Protein AF-A0A9P7KJI4-F1 (afdb_monomer_lite)

pLDDT: mean 85.04, std 14.41, range [41.53, 96.88]

Organism: NCBI:txid117069

InterPro domains:
  IPR058669 Importin-7/11-like, TPR repeats [PF25758] (1-134)

Sequence (137 aa):
MGIASLVSTGHPEVLKRLAIEIFNLWIDVFYEIKETQVVENTSDSSPAPSPHGLKRLWELDEAPRQFYQNTEGTPEHDRRKAVYDRDPVRTMHLGTFIATHIREAEAACGPDMFQAQYLSKADPTVLSQIQAELARA

Secondary structure (DSSP, 8-state):
-HHHHHHTTT-HHHHTTIIIIIHHHHHHHHHHH--EE--S---S-PPPPPTTSEE-TT--SS--HHHHTTTTTSHHHHHHHHHHHT-HHHHS-HHHHHHHHHHHHHHHH-HHHHHHHTGGGS-HHHHHHHHHHHHT-

Radius of gyration: 18.4 Å; chains: 1; bounding box: 44×33×46 Å

Structure (mmCIF, N/CA/C/O backbone):
data_AF-A0A9P7KJI4-F1
#
_entry.id   AF-A0A9P7KJI4-F1
#
loop_
_atom_site.group_PDB
_atom_site.id
_atom_site.type_symbol
_atom_site.label_atom_id
_atom_site.label_alt_id
_atom_site.label_comp_id
_atom_site.label_asym_id
_atom_site.label_entity_id
_atom_site.label_seq_id
_atom_site.pdbx_PDB_ins_code
_atom_site.Cartn_x
_atom_site.Cartn_y
_atom_site.Cartn_z
_atom_site.occupancy
_atom_site.B_iso_or_equiv
_atom_site.auth_seq_id
_atom_site.auth_comp_id
_atom_site.auth_asym_id
_atom_site.auth_atom_id
_atom_site.pdbx_PDB_model_num
ATOM 1 N N . MET A 1 1 ? 2.983 -0.702 0.097 1.00 90.50 1 MET A N 1
ATOM 2 C CA . MET A 1 1 ? 2.288 -1.883 -0.470 1.00 90.50 1 MET A CA 1
ATOM 3 C C . MET A 1 1 ? 2.443 -3.147 0.362 1.00 90.50 1 MET A C 1
ATOM 5 O O . MET A 1 1 ? 1.425 -3.621 0.833 1.00 90.50 1 MET A O 1
ATOM 9 N N . GLY A 1 2 ? 3.652 -3.649 0.651 1.00 95.12 2 GLY A N 1
ATOM 10 C CA . GLY A 1 2 ? 3.804 -4.885 1.447 1.00 95.12 2 GLY A CA 1
ATOM 11 C C . GLY A 1 2 ? 3.068 -4.887 2.799 1.00 95.12 2 GLY A C 1
ATOM 12 O O . GLY A 1 2 ? 2.414 -5.865 3.137 1.00 95.12 2 GLY A O 1
ATOM 13 N N . ILE A 1 3 ? 3.079 -3.767 3.536 1.00 96.00 3 ILE A N 1
ATOM 14 C CA . ILE A 1 3 ? 2.313 -3.632 4.792 1.00 96.00 3 ILE A CA 1
ATOM 15 C C . ILE A 1 3 ? 0.801 -3.726 4.556 1.00 96.00 3 ILE A C 1
ATOM 17 O O . ILE A 1 3 ? 0.108 -4.350 5.348 1.00 96.00 3 ILE A O 1
ATOM 21 N N . ALA A 1 4 ? 0.281 -3.167 3.462 1.00 96.00 4 ALA A N 1
ATOM 22 C CA . ALA A 1 4 ? -1.136 -3.304 3.133 1.00 96.00 4 ALA A CA 1
ATOM 23 C C . ALA A 1 4 ? -1.490 -4.770 2.847 1.00 96.00 4 ALA A C 1
ATOM 25 O O . ALA A 1 4 ? -2.502 -5.253 3.339 1.00 96.00 4 ALA A O 1
ATOM 26 N N . SER A 1 5 ? -0.618 -5.508 2.154 1.00 96.19 5 SER A N 1
ATOM 27 C CA . SER A 1 5 ? -0.812 -6.945 1.923 1.00 96.19 5 SER A CA 1
ATOM 28 C C . SER A 1 5 ? -0.716 -7.774 3.211 1.00 96.19 5 SER A C 1
ATOM 30 O O . SER A 1 5 ? -1.317 -8.834 3.306 1.00 96.19 5 SER A O 1
ATOM 32 N N . LEU A 1 6 ? 0.013 -7.303 4.231 1.00 96.31 6 LEU A N 1
ATOM 33 C CA . LEU A 1 6 ? -0.031 -7.904 5.569 1.00 96.31 6 LEU A CA 1
ATOM 34 C C . LEU A 1 6 ? -1.340 -7.579 6.292 1.00 96.31 6 LEU A C 1
ATOM 36 O O . LEU A 1 6 ? -1.898 -8.452 6.950 1.00 96.31 6 LEU A O 1
ATOM 40 N N . VAL A 1 7 ? -1.844 -6.349 6.171 1.00 96.88 7 VAL A N 1
ATOM 41 C CA . VAL A 1 7 ? -3.130 -5.943 6.759 1.00 96.88 7 VAL A CA 1
ATOM 42 C C . VAL A 1 7 ? -4.272 -6.792 6.199 1.00 96.88 7 VAL A C 1
ATOM 44 O O . VAL A 1 7 ? -5.078 -7.283 6.987 1.00 96.88 7 VAL A O 1
ATOM 47 N N . SER A 1 8 ? -4.299 -7.056 4.887 1.00 96.88 8 SER A N 1
ATOM 48 C CA . SER A 1 8 ? -5.363 -7.858 4.261 1.00 96.88 8 SER A CA 1
ATOM 49 C C . SER A 1 8 ? -5.436 -9.307 4.744 1.00 96.88 8 SER A C 1
ATOM 51 O O . SER A 1 8 ? -6.478 -9.939 4.605 1.00 96.88 8 SER A O 1
ATOM 53 N N . THR A 1 9 ? -4.387 -9.831 5.389 1.00 95.69 9 THR A N 1
ATOM 54 C CA . THR A 1 9 ? -4.442 -11.159 6.027 1.00 95.69 9 THR A CA 1
ATOM 55 C C . THR A 1 9 ? -5.420 -11.231 7.201 1.00 95.69 9 THR A C 1
ATOM 57 O O . THR A 1 9 ? -5.750 -12.326 7.651 1.00 95.69 9 THR A O 1
ATOM 60 N N . GLY A 1 10 ? -5.838 -10.086 7.753 1.00 93.94 10 GLY A N 1
ATOM 61 C CA . GLY A 1 10 ? -6.695 -10.031 8.935 1.00 93.94 10 GLY A CA 1
ATOM 62 C C . GLY A 1 10 ? -6.004 -10.477 10.230 1.00 93.94 10 GLY A C 1
ATOM 63 O O . GLY A 1 10 ? -6.663 -10.635 11.256 1.00 93.94 10 GLY A O 1
ATOM 64 N N . HIS A 1 11 ? -4.685 -10.706 10.217 1.00 95.19 11 HIS A N 1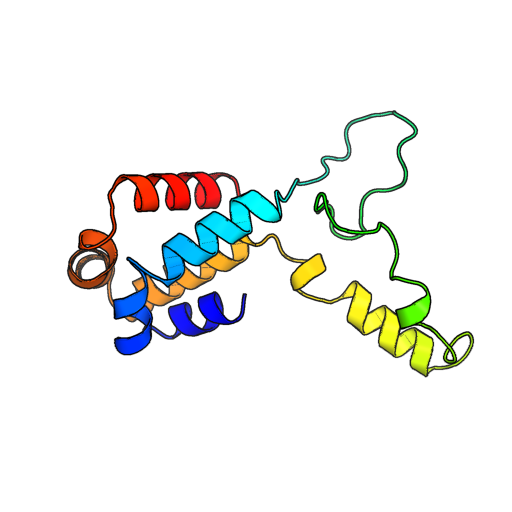
ATOM 65 C CA . HIS A 1 11 ? -3.991 -11.261 11.375 1.00 95.19 11 HIS A CA 1
ATOM 66 C C . HIS A 1 11 ? -4.020 -10.276 12.565 1.00 95.19 11 HIS A C 1
ATOM 68 O O . HIS A 1 11 ? -3.538 -9.145 12.427 1.00 95.19 11 HIS A O 1
ATOM 74 N N . PRO A 1 12 ? -4.482 -10.685 13.766 1.00 93.81 12 PRO A N 1
ATOM 75 C CA . PRO A 1 12 ? -4.700 -9.769 14.888 1.00 93.81 12 PRO A CA 1
ATOM 76 C C . PRO A 1 12 ? -3.473 -8.945 15.290 1.00 93.81 12 PRO A C 1
ATOM 78 O O . PRO A 1 12 ? -3.600 -7.761 15.581 1.00 93.81 12 PRO A O 1
ATOM 81 N N . GLU A 1 13 ? -2.277 -9.538 15.283 1.00 94.38 13 GLU A N 1
ATOM 82 C CA . GLU A 1 13 ? -1.029 -8.822 15.608 1.00 94.38 13 GLU A CA 1
ATOM 83 C C . GLU A 1 13 ? -0.683 -7.699 14.621 1.00 94.38 13 GLU A C 1
ATOM 85 O O . GLU A 1 13 ? -0.102 -6.688 15.013 1.00 94.38 13 GLU A O 1
ATOM 90 N N . VAL A 1 14 ? -1.072 -7.841 13.353 1.00 95.38 14 VAL A N 1
ATOM 91 C CA . VAL A 1 14 ? -0.903 -6.779 12.357 1.00 95.38 14 VAL A CA 1
ATOM 92 C C . VAL A 1 14 ? -1.968 -5.707 12.576 1.00 95.38 14 VAL A C 1
ATOM 94 O O . VAL A 1 14 ? -1.645 -4.525 12.676 1.00 95.38 14 VAL A O 1
ATOM 97 N N . LEU A 1 15 ? -3.231 -6.114 12.734 1.00 95.06 15 LEU A N 1
ATOM 98 C CA . LEU A 1 15 ? -4.353 -5.184 12.891 1.00 95.06 15 LEU A CA 1
ATOM 99 C C . LEU A 1 15 ? -4.310 -4.381 14.199 1.00 95.06 15 LEU A C 1
ATOM 101 O O . LEU A 1 15 ? -4.730 -3.227 14.225 1.00 95.06 15 LEU A O 1
ATOM 105 N N . LYS A 1 16 ? -3.725 -4.923 15.274 1.00 94.88 16 LYS A N 1
ATOM 106 C CA . LYS A 1 16 ? -3.464 -4.171 16.518 1.00 94.88 16 LYS A CA 1
ATOM 107 C C . LYS A 1 16 ? -2.588 -2.937 16.293 1.00 94.88 16 LYS A C 1
ATOM 109 O O . LYS A 1 16 ? -2.732 -1.962 17.024 1.00 94.88 16 LYS A O 1
ATOM 114 N N . ARG A 1 17 ? -1.701 -2.973 15.293 1.00 95.38 17 ARG A N 1
ATOM 115 C CA . ARG A 1 17 ? -0.794 -1.869 14.941 1.00 95.38 17 ARG A CA 1
ATOM 116 C C . ARG A 1 17 ? -1.406 -0.909 13.919 1.00 95.38 17 ARG A C 1
ATOM 118 O O . ARG A 1 17 ? -0.795 0.114 13.619 1.00 95.38 17 ARG A O 1
ATOM 125 N N . LEU A 1 18 ? -2.606 -1.212 13.410 1.00 94.00 18 LEU A N 1
ATOM 126 C CA . LE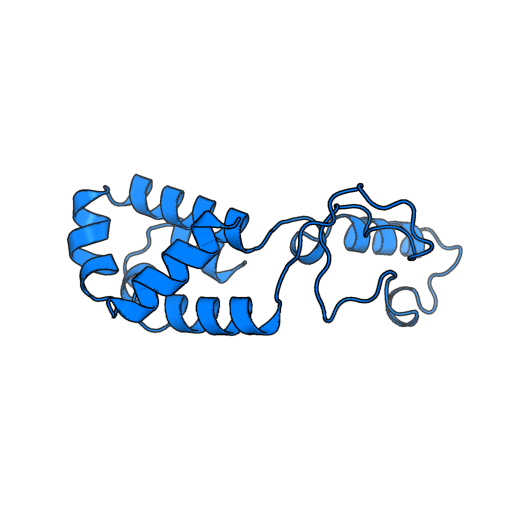U A 1 18 ? -3.262 -0.461 12.340 1.00 94.00 18 LEU A CA 1
ATOM 127 C C . LEU A 1 18 ? -3.470 1.009 12.718 1.00 94.00 18 LEU A C 1
ATOM 129 O O . LEU A 1 18 ? -2.970 1.903 12.043 1.00 94.00 18 LEU A O 1
ATOM 133 N N . ALA A 1 19 ? -4.145 1.225 13.846 1.00 90.25 19 ALA A N 1
ATOM 134 C CA . ALA A 1 19 ? -4.575 2.530 14.336 1.00 90.25 19 ALA A CA 1
ATOM 135 C C . ALA A 1 19 ? -3.441 3.510 14.671 1.00 90.25 19 ALA A C 1
ATOM 137 O O . ALA A 1 19 ? -3.672 4.715 14.674 1.00 90.25 19 ALA A O 1
ATOM 138 N N . ILE A 1 20 ? -2.247 3.002 14.993 1.00 88.50 20 ILE A N 1
ATOM 139 C CA . ILE A 1 20 ? -1.138 3.819 15.496 1.00 88.50 20 ILE A CA 1
ATOM 140 C C . ILE A 1 20 ? -0.002 3.819 14.483 1.00 88.50 20 ILE A C 1
ATOM 142 O O . ILE A 1 20 ? 0.337 4.849 13.924 1.00 88.50 20 ILE A O 1
ATOM 146 N N . GLU A 1 21 ? 0.608 2.670 14.221 1.00 94.25 21 GLU A N 1
ATOM 147 C CA . GLU A 1 21 ? 1.851 2.635 13.452 1.00 94.25 21 GLU A CA 1
ATOM 148 C C . GLU A 1 21 ? 1.589 2.656 11.948 1.00 94.25 21 GLU A C 1
ATOM 150 O O . GLU A 1 21 ? 2.228 3.402 11.212 1.00 94.25 21 GLU A O 1
ATOM 155 N N . ILE A 1 22 ? 0.638 1.842 11.487 1.00 96.38 22 ILE A N 1
ATOM 156 C CA . ILE A 1 22 ? 0.416 1.642 10.052 1.00 96.38 22 ILE A CA 1
ATOM 157 C C . ILE A 1 22 ? -0.274 2.858 9.433 1.00 96.38 22 ILE A C 1
ATOM 159 O O . ILE A 1 22 ? 0.147 3.305 8.369 1.00 96.38 22 ILE A O 1
ATOM 163 N N . PHE A 1 23 ? -1.297 3.418 10.087 1.00 95.25 23 PHE A N 1
ATOM 164 C CA . PHE A 1 23 ? -1.950 4.631 9.594 1.00 95.25 23 PHE A CA 1
ATOM 165 C C . PHE A 1 23 ? -1.012 5.836 9.584 1.00 95.25 23 PHE A C 1
ATOM 167 O O . PHE A 1 23 ? -0.958 6.515 8.565 1.00 95.25 23 PHE A O 1
ATOM 174 N N . ASN A 1 24 ? -0.221 6.062 10.638 1.00 93.50 24 ASN A N 1
ATOM 175 C CA . ASN A 1 24 ? 0.755 7.158 10.637 1.00 93.50 24 ASN A CA 1
ATOM 176 C C . ASN A 1 24 ? 1.785 6.992 9.511 1.00 93.50 24 ASN A C 1
ATOM 178 O O . ASN A 1 24 ? 2.014 7.926 8.752 1.00 93.50 24 ASN A O 1
ATOM 182 N N . LEU A 1 25 ? 2.313 5.778 9.319 1.00 95.31 25 LEU A N 1
ATOM 183 C CA . LEU A 1 25 ? 3.215 5.488 8.205 1.00 95.31 25 LEU A CA 1
ATOM 184 C C . LEU A 1 25 ? 2.563 5.773 6.842 1.00 95.31 25 LEU A C 1
ATOM 186 O O . LEU A 1 25 ? 3.198 6.344 5.961 1.00 95.31 25 LEU A O 1
ATOM 190 N N . TRP A 1 26 ? 1.314 5.358 6.627 1.00 94.88 26 TRP A N 1
ATOM 191 C CA . TRP A 1 26 ? 0.637 5.625 5.357 1.00 94.88 26 TRP A CA 1
ATOM 192 C C . TRP A 1 26 ? 0.376 7.107 5.137 1.00 94.88 26 TRP A C 1
ATOM 194 O O . TRP A 1 26 ? 0.557 7.563 4.014 1.00 94.88 26 TRP A O 1
ATOM 204 N N . ILE A 1 27 ? 0.016 7.854 6.180 1.00 93.06 27 ILE A N 1
ATOM 205 C CA . ILE A 1 27 ? -0.136 9.308 6.106 1.00 93.06 27 ILE A CA 1
ATOM 206 C C . ILE A 1 27 ? 1.178 9.960 5.674 1.00 93.06 27 ILE A C 1
ATOM 208 O O . ILE A 1 27 ? 1.176 10.717 4.703 1.00 93.06 27 ILE A O 1
ATOM 212 N N . ASP A 1 28 ? 2.295 9.618 6.320 1.00 92.56 28 ASP A N 1
ATOM 213 C CA . ASP A 1 28 ? 3.615 10.140 5.953 1.00 92.56 28 ASP A CA 1
ATOM 214 C C . ASP A 1 28 ? 3.924 9.842 4.477 1.00 92.56 28 ASP A C 1
ATOM 216 O O . ASP A 1 28 ? 4.293 10.727 3.708 1.00 92.56 28 ASP A O 1
ATOM 220 N N . VAL A 1 29 ? 3.682 8.604 4.035 1.00 91.62 29 VAL A N 1
ATOM 221 C CA . VAL A 1 29 ? 3.913 8.198 2.642 1.00 91.62 29 VAL A CA 1
ATOM 222 C C . VAL A 1 29 ? 2.994 8.938 1.662 1.00 91.62 29 VAL A C 1
ATOM 224 O O . VAL A 1 29 ? 3.461 9.341 0.596 1.00 91.62 29 VAL A O 1
ATOM 227 N N . PHE A 1 30 ? 1.714 9.143 1.986 1.00 89.75 30 PHE A N 1
ATOM 228 C CA . PHE A 1 30 ? 0.797 9.909 1.135 1.00 89.75 30 PHE A CA 1
ATOM 229 C C . PHE A 1 30 ? 1.259 11.361 0.983 1.00 89.75 30 PHE A C 1
ATOM 231 O O . PHE A 1 30 ? 1.263 11.891 -0.134 1.00 89.75 30 PHE A O 1
ATOM 238 N N . TYR A 1 31 ? 1.711 11.981 2.077 1.00 87.38 31 TYR A N 1
ATOM 239 C CA . TYR A 1 31 ? 2.216 13.352 2.059 1.00 87.38 31 TYR A CA 1
ATOM 240 C C . TYR A 1 31 ? 3.535 13.507 1.299 1.00 87.38 31 TYR A C 1
ATOM 242 O O . TYR A 1 31 ? 3.747 14.561 0.697 1.00 87.38 31 TYR A O 1
ATOM 250 N N . GLU A 1 32 ? 4.389 12.486 1.276 1.00 86.44 32 GLU A N 1
ATOM 251 C CA . GLU A 1 32 ? 5.659 12.521 0.544 1.00 86.44 32 GLU A CA 1
ATOM 252 C C . GLU A 1 32 ? 5.494 12.190 -0.948 1.00 86.44 32 GLU A C 1
ATOM 254 O O . GLU A 1 32 ? 6.014 12.898 -1.813 1.00 86.44 32 GLU A O 1
ATOM 259 N N . ILE A 1 33 ? 4.752 11.128 -1.286 1.00 83.62 33 ILE A N 1
ATOM 260 C CA . ILE A 1 33 ? 4.663 10.644 -2.672 1.00 83.62 33 ILE A CA 1
ATOM 261 C C . ILE A 1 33 ? 3.806 11.571 -3.544 1.00 83.62 33 ILE A C 1
ATOM 263 O O . ILE A 1 33 ? 4.168 11.792 -4.705 1.00 83.62 33 ILE A O 1
ATOM 267 N N . LYS A 1 34 ? 2.695 12.098 -2.997 1.00 80.19 34 LYS A N 1
ATOM 268 C CA . LYS A 1 34 ? 1.719 12.960 -3.695 1.00 80.19 34 LYS A CA 1
ATOM 269 C C . LYS A 1 34 ? 1.411 12.461 -5.112 1.00 80.19 34 LYS A C 1
ATOM 271 O O . LYS A 1 34 ? 1.783 13.085 -6.107 1.00 80.19 34 LYS A O 1
ATOM 276 N N . GLU A 1 35 ? 0.761 11.303 -5.195 1.00 80.88 35 GLU A N 1
ATOM 277 C CA . GLU A 1 35 ? 0.361 10.721 -6.478 1.00 80.88 35 GLU A CA 1
ATOM 278 C C . GLU A 1 35 ? -0.703 11.588 -7.158 1.00 80.88 35 GLU A C 1
ATOM 280 O O . GLU A 1 35 ? -1.657 12.046 -6.531 1.00 80.88 35 GLU A O 1
ATOM 285 N N . THR A 1 36 ? -0.536 11.817 -8.458 1.00 74.50 36 THR A N 1
ATOM 286 C CA . THR A 1 36 ? -1.519 12.508 -9.294 1.00 74.50 36 THR A CA 1
ATOM 287 C C . THR A 1 36 ? -1.871 11.630 -10.482 1.00 74.50 36 THR A C 1
ATOM 289 O O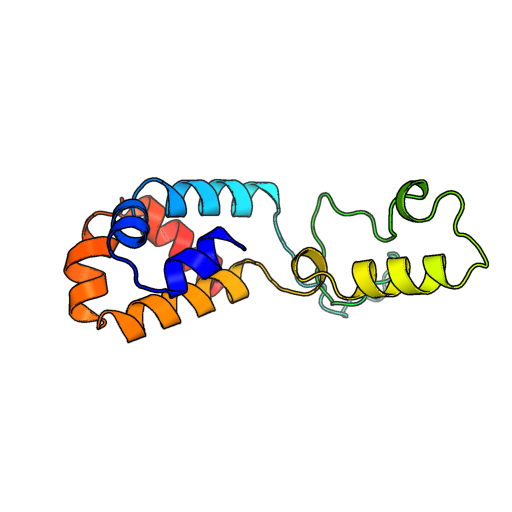 . THR A 1 36 ? -0.984 11.101 -11.155 1.00 74.50 36 THR A O 1
ATOM 292 N N . GLN A 1 37 ? -3.165 11.458 -10.749 1.00 69.62 37 GLN A N 1
ATOM 293 C CA . GLN A 1 37 ? -3.599 10.880 -12.015 1.00 69.62 37 GLN A CA 1
ATOM 294 C C . GLN A 1 37 ? -3.413 11.929 -13.109 1.00 69.62 37 GLN A C 1
ATOM 296 O O . GLN A 1 37 ? -3.911 13.053 -13.001 1.00 69.62 37 GLN A O 1
ATOM 301 N N . VAL A 1 38 ? -2.675 11.576 -14.156 1.00 64.88 38 VAL A N 1
ATOM 302 C CA . VAL A 1 38 ? -2.542 12.432 -15.330 1.00 64.88 38 VAL A CA 1
ATOM 303 C C . VAL A 1 38 ? -3.788 12.225 -16.175 1.00 64.88 38 VAL A C 1
ATOM 305 O O . VAL A 1 38 ? -3.913 11.234 -16.888 1.00 64.88 38 VAL A O 1
ATOM 308 N N . VAL A 1 39 ? -4.735 13.153 -16.069 1.00 56.41 39 VAL A N 1
ATOM 309 C CA . VAL A 1 39 ? -5.861 13.227 -17.000 1.00 56.41 39 VAL A CA 1
ATOM 310 C C . VAL A 1 39 ? -5.302 13.742 -18.327 1.00 56.41 39 VAL A C 1
ATOM 312 O O . VAL A 1 39 ? -4.756 14.844 -18.368 1.00 56.41 39 VAL A O 1
ATOM 315 N N . GLU A 1 40 ? -5.420 12.959 -19.402 1.00 50.66 40 GLU A N 1
ATOM 316 C CA . GLU A 1 40 ? -5.135 13.388 -20.781 1.00 50.66 40 GLU A CA 1
ATOM 317 C C . GLU A 1 40 ? -6.111 14.501 -21.199 1.00 50.66 40 GLU A C 1
ATOM 319 O O . GLU A 1 40 ? -7.052 14.271 -21.945 1.00 50.66 40 GLU A O 1
ATOM 324 N N . ASN A 1 41 ? -5.955 15.712 -20.674 1.00 46.00 41 ASN A N 1
ATOM 325 C CA . ASN A 1 41 ? -6.736 16.877 -21.078 1.00 46.00 41 ASN A CA 1
ATOM 326 C C . ASN A 1 41 ? -5.915 18.150 -20.885 1.00 46.00 41 ASN A C 1
ATOM 328 O O . ASN A 1 41 ? -6.301 19.030 -20.124 1.00 46.00 41 ASN A O 1
ATOM 332 N N . THR A 1 42 ? -4.802 18.275 -21.605 1.00 41.53 42 THR A N 1
ATOM 333 C CA . THR A 1 42 ? -4.287 19.597 -21.972 1.00 41.53 42 THR A CA 1
ATOM 334 C C . THR A 1 42 ? -3.358 19.492 -23.167 1.00 41.53 42 THR A C 1
ATOM 336 O O . THR A 1 42 ? -2.340 18.807 -23.155 1.00 41.53 42 THR A O 1
ATOM 339 N N . SER A 1 43 ? -3.737 20.220 -24.209 1.00 45.19 43 SER A N 1
ATOM 340 C CA . SER A 1 43 ? -2.978 20.589 -25.397 1.00 45.19 43 SER A CA 1
ATOM 341 C C . SER A 1 43 ? -1.777 21.485 -25.066 1.00 45.19 43 SER A C 1
ATOM 343 O O . SER A 1 43 ? -1.627 22.547 -25.662 1.00 45.19 43 SER A O 1
ATOM 345 N N . ASP A 1 44 ? -0.952 21.088 -24.102 1.00 43.00 44 ASP A N 1
ATOM 346 C CA . ASP A 1 44 ? 0.274 21.790 -23.751 1.00 43.00 44 ASP A CA 1
ATOM 347 C C . ASP A 1 44 ? 1.450 20.825 -23.789 1.00 43.00 44 ASP A C 1
ATOM 349 O O . ASP A 1 44 ? 1.373 19.693 -23.323 1.00 43.00 44 ASP A O 1
ATOM 353 N N . SER A 1 45 ? 2.532 21.327 -24.372 1.00 43.06 45 SER A N 1
ATOM 354 C CA . SER A 1 45 ? 3.822 20.727 -24.729 1.00 43.06 45 SER A CA 1
ATOM 355 C C . SER A 1 45 ? 4.620 20.115 -23.562 1.00 43.06 45 SER A C 1
ATOM 357 O O . SER A 1 45 ? 5.830 20.308 -23.463 1.00 43.06 45 SER A O 1
ATOM 359 N N . SER A 1 46 ? 3.960 19.411 -22.648 1.00 45.03 46 SER A N 1
ATOM 360 C CA . SER A 1 46 ? 4.586 18.666 -21.561 1.00 45.03 46 SER A CA 1
ATOM 361 C C . SER A 1 46 ? 4.900 17.241 -22.029 1.00 45.03 46 SER A C 1
ATOM 363 O O . SER A 1 46 ? 4.115 16.667 -22.788 1.00 45.03 46 SER A O 1
ATOM 365 N N . PRO A 1 47 ? 6.049 16.670 -21.624 1.00 46.03 47 PRO A N 1
ATOM 366 C CA . PRO A 1 47 ? 6.460 15.338 -22.053 1.00 46.03 47 PRO A CA 1
ATOM 367 C C . PRO A 1 47 ? 5.420 14.293 -21.636 1.00 46.03 47 PRO A C 1
ATOM 369 O O . PRO A 1 47 ? 4.701 14.475 -20.651 1.00 46.03 47 PRO A O 1
ATOM 372 N N . ALA A 1 48 ? 5.320 13.243 -22.455 1.00 47.31 48 ALA A N 1
ATOM 373 C CA . ALA A 1 48 ? 4.258 12.246 -22.422 1.00 47.31 48 ALA A CA 1
ATOM 374 C C . ALA A 1 48 ? 3.988 11.708 -21.001 1.00 47.31 48 ALA A C 1
ATOM 376 O O . ALA A 1 48 ? 4.937 11.496 -20.243 1.00 47.31 48 ALA A O 1
ATOM 377 N N . PRO A 1 49 ? 2.711 11.474 -20.636 1.00 50.50 49 PRO A N 1
ATOM 378 C CA . PRO A 1 49 ? 2.364 10.885 -19.349 1.00 50.50 49 PRO A CA 1
ATOM 379 C C . PRO A 1 49 ? 3.102 9.559 -19.155 1.00 50.50 49 PRO A C 1
ATOM 381 O O . PRO A 1 49 ? 3.351 8.829 -20.118 1.00 50.50 49 PRO A O 1
ATOM 384 N N . SER A 1 50 ? 3.427 9.234 -17.898 1.00 53.75 50 SER A N 1
ATOM 385 C CA . SER A 1 50 ? 3.913 7.896 -17.560 1.00 53.75 50 SER A CA 1
ATOM 386 C C . SER A 1 50 ? 2.961 6.859 -18.178 1.00 53.75 50 SER A C 1
ATOM 388 O O . SER A 1 50 ? 1.750 7.108 -18.239 1.00 53.75 50 SER A O 1
ATOM 390 N N . PRO A 1 51 ? 3.463 5.698 -18.634 1.00 53.91 51 PRO A N 1
ATOM 391 C CA . PRO A 1 51 ? 2.666 4.735 -19.399 1.00 53.91 51 PRO A CA 1
ATOM 392 C C . PRO A 1 51 ? 1.418 4.213 -18.665 1.00 53.91 51 PRO A C 1
ATOM 394 O O . PRO A 1 51 ? 0.587 3.553 -19.280 1.00 53.91 51 PRO A O 1
ATOM 397 N N . HIS A 1 52 ? 1.270 4.524 -17.373 1.00 57.28 52 HIS A N 1
ATOM 398 C CA . HIS A 1 52 ? 0.178 4.077 -16.510 1.00 57.28 52 HIS A CA 1
ATOM 399 C C . HIS A 1 52 ? -0.730 5.212 -16.020 1.00 57.28 52 HIS A C 1
ATOM 401 O O . HIS A 1 52 ? -1.545 4.992 -15.130 1.00 57.28 52 HIS A O 1
ATOM 407 N N . GLY A 1 53 ? -0.586 6.433 -16.553 1.00 64.94 53 GLY A N 1
ATOM 408 C CA . GLY A 1 53 ? -1.442 7.570 -16.186 1.00 64.94 53 GLY A CA 1
ATOM 409 C C . GLY A 1 53 ? -1.272 8.047 -14.737 1.00 64.94 53 GLY A C 1
ATOM 410 O O . GLY A 1 53 ? -2.099 8.804 -14.236 1.00 64.94 53 GLY A O 1
ATOM 411 N N . LEU A 1 54 ? -0.201 7.624 -14.057 1.00 73.81 54 LEU A N 1
ATOM 412 C CA . LEU A 1 54 ? 0.138 7.999 -12.684 1.00 73.81 54 LEU A CA 1
ATOM 413 C C . LEU A 1 54 ? 1.442 8.787 -12.675 1.00 73.81 54 LEU A C 1
ATOM 415 O O . LEU A 1 54 ? 2.473 8.292 -13.132 1.00 73.81 54 LEU A O 1
ATOM 419 N N . LYS A 1 55 ? 1.415 10.004 -12.137 1.00 73.12 55 LYS A N 1
ATOM 420 C CA . LYS A 1 55 ? 2.600 10.838 -11.953 1.00 73.12 55 LYS A CA 1
ATOM 421 C C . LYS A 1 55 ? 2.868 11.043 -10.470 1.00 73.12 55 LYS A C 1
ATOM 423 O O . LYS A 1 55 ? 2.032 11.579 -9.741 1.00 73.12 55 LYS A O 1
ATOM 428 N N . ARG A 1 56 ? 4.060 10.631 -10.043 1.00 76.88 56 ARG A N 1
ATOM 429 C CA . ARG A 1 56 ? 4.617 10.889 -8.710 1.00 76.88 56 ARG A CA 1
ATOM 430 C C . ARG A 1 56 ? 5.580 12.059 -8.805 1.00 76.88 56 ARG A C 1
ATOM 432 O O . ARG A 1 56 ? 6.353 12.138 -9.755 1.00 76.88 56 ARG A O 1
ATOM 439 N N . LEU A 1 57 ? 5.560 12.964 -7.828 1.00 70.94 57 LEU A N 1
ATOM 440 C CA . LEU A 1 57 ? 6.380 14.184 -7.890 1.00 70.94 57 LEU A CA 1
ATOM 441 C C . LEU A 1 57 ? 7.895 13.915 -7.843 1.00 70.94 57 LEU A C 1
ATOM 443 O O . LEU A 1 57 ? 8.674 14.764 -8.264 1.00 70.94 57 LEU A O 1
ATOM 447 N N . TRP A 1 58 ? 8.311 12.749 -7.345 1.00 72.12 58 TRP A N 1
ATOM 448 C CA . TRP A 1 58 ? 9.714 12.338 -7.224 1.00 72.12 58 TRP A CA 1
ATOM 449 C C . TRP A 1 58 ? 10.187 11.397 -8.343 1.00 72.12 58 TRP A C 1
ATOM 451 O O . TRP A 1 58 ? 11.357 11.019 -8.377 1.00 72.12 58 TRP A O 1
ATOM 461 N N . GLU A 1 59 ? 9.292 10.973 -9.233 1.00 72.31 59 GLU A N 1
ATOM 462 C CA . GLU A 1 59 ? 9.570 9.940 -10.227 1.00 72.31 59 GLU A CA 1
ATOM 463 C C . GLU A 1 59 ? 10.109 10.541 -11.529 1.00 72.31 59 GLU A C 1
ATOM 465 O O . GLU A 1 59 ? 9.619 11.557 -12.017 1.00 72.31 59 GLU A O 1
ATOM 470 N N . LEU A 1 60 ? 11.134 9.896 -12.090 1.00 71.75 60 LEU A N 1
ATOM 471 C CA . LEU A 1 60 ? 11.625 10.197 -13.431 1.00 71.75 60 LEU A CA 1
ATOM 472 C C . LEU A 1 60 ? 10.696 9.554 -14.470 1.00 71.75 60 LEU A C 1
ATOM 474 O O . LEU A 1 60 ? 10.237 8.423 -14.275 1.00 71.75 60 LEU A O 1
ATOM 478 N N . ASP A 1 61 ? 10.477 10.254 -15.586 1.00 70.62 61 ASP A N 1
ATOM 479 C CA . ASP A 1 61 ? 9.652 9.764 -16.701 1.00 70.62 61 ASP A CA 1
ATOM 480 C C . ASP A 1 61 ? 10.208 8.450 -17.286 1.00 70.62 61 ASP A C 1
ATOM 482 O O . ASP A 1 61 ? 9.455 7.562 -17.688 1.00 70.62 61 ASP A O 1
ATOM 486 N N . GLU A 1 62 ? 11.534 8.290 -17.259 1.00 76.31 62 GLU A N 1
ATOM 487 C CA . GLU A 1 62 ? 12.248 7.088 -17.690 1.00 76.31 62 GLU A CA 1
ATOM 488 C C . GLU A 1 62 ? 13.067 6.467 -16.554 1.00 76.31 62 GLU A C 1
ATOM 490 O O . GLU A 1 62 ? 13.456 7.133 -15.588 1.00 76.31 62 GLU A O 1
ATOM 495 N N . ALA A 1 63 ? 13.391 5.177 -16.699 1.00 83.00 63 ALA A N 1
ATOM 496 C CA . ALA A 1 63 ? 14.273 4.510 -15.749 1.00 83.00 63 ALA A CA 1
ATOM 497 C C . ALA A 1 63 ? 15.630 5.217 -15.680 1.00 83.00 63 ALA A C 1
ATOM 499 O O . ALA A 1 63 ? 16.173 5.614 -16.717 1.00 83.00 63 ALA A O 1
ATOM 500 N N . PRO A 1 64 ? 16.231 5.332 -14.480 1.00 85.94 64 PRO A N 1
ATOM 501 C CA . PRO A 1 64 ? 17.594 5.818 -14.362 1.00 85.94 64 PRO A CA 1
ATOM 502 C C . PRO A 1 64 ? 18.509 5.021 -15.292 1.00 85.94 64 PRO A C 1
ATOM 504 O O . PRO A 1 64 ? 18.440 3.794 -15.315 1.00 85.94 64 PRO A O 1
ATOM 507 N N . ARG A 1 65 ? 19.417 5.688 -16.014 1.00 84.19 65 ARG A N 1
ATOM 508 C CA . ARG A 1 65 ? 20.344 5.015 -16.953 1.00 84.19 65 ARG A CA 1
ATOM 509 C C . ARG A 1 65 ? 21.105 3.846 -16.314 1.00 84.19 65 ARG A C 1
ATOM 511 O O . ARG A 1 65 ? 21.381 2.848 -16.965 1.00 84.19 65 ARG A O 1
ATOM 518 N N . GLN A 1 66 ? 21.390 3.955 -15.018 1.00 88.44 66 GLN A N 1
ATOM 519 C CA . GLN A 1 66 ? 22.049 2.927 -14.209 1.00 88.44 66 GLN A CA 1
ATOM 520 C C . GLN A 1 66 ? 21.264 1.604 -14.148 1.00 88.44 66 GLN A C 1
ATOM 522 O O . GLN A 1 66 ? 21.864 0.543 -14.014 1.00 88.44 66 GLN A O 1
ATOM 527 N N . PHE A 1 67 ? 19.935 1.644 -14.279 1.00 87.94 67 PHE A N 1
ATOM 528 C CA . PHE A 1 67 ? 19.074 0.462 -14.247 1.00 87.94 67 PHE A CA 1
ATOM 529 C C . PHE A 1 67 ? 19.322 -0.470 -15.448 1.00 87.94 67 PHE A C 1
ATOM 531 O O . PHE A 1 67 ? 19.324 -1.697 -15.309 1.00 87.94 67 PHE A O 1
ATOM 538 N N . TYR A 1 68 ? 19.612 0.109 -16.617 1.00 90.38 68 TYR A N 1
ATOM 539 C CA . TYR A 1 68 ? 19.897 -0.625 -17.856 1.00 90.38 68 TYR A CA 1
ATOM 540 C C . TYR A 1 68 ? 21.389 -0.830 -18.134 1.00 90.38 68 TYR A C 1
ATOM 542 O O . TYR A 1 68 ? 21.735 -1.523 -19.091 1.00 90.38 68 TYR A O 1
ATOM 550 N N . GLN A 1 69 ? 22.263 -0.285 -17.286 1.00 92.56 69 GLN A N 1
ATOM 551 C CA . GLN A 1 69 ? 23.700 -0.259 -17.528 1.00 92.56 69 GLN A CA 1
ATOM 552 C C . GLN A 1 69 ? 24.275 -1.659 -17.792 1.00 92.56 69 GLN A C 1
ATOM 554 O O . GLN A 1 69 ? 24.055 -2.596 -17.016 1.00 92.56 69 GLN A O 1
ATOM 559 N N . ASN A 1 70 ? 25.077 -1.761 -18.855 1.00 93.44 70 ASN A N 1
ATOM 560 C CA . ASN A 1 70 ? 25.759 -2.973 -19.323 1.00 93.44 70 ASN A CA 1
ATOM 561 C C . ASN A 1 70 ? 24.817 -4.079 -19.820 1.00 93.44 70 ASN A C 1
ATOM 563 O O . ASN A 1 70 ? 25.217 -5.241 -19.893 1.00 93.44 70 ASN A O 1
ATOM 567 N N . THR A 1 71 ? 23.566 -3.748 -20.133 1.00 94.38 71 THR A N 1
ATOM 568 C CA . THR A 1 71 ? 22.596 -4.713 -20.672 1.00 94.38 71 THR A CA 1
ATOM 569 C C . THR A 1 71 ? 22.013 -4.279 -22.006 1.00 94.38 71 THR A C 1
ATOM 571 O O . THR A 1 71 ? 21.308 -5.060 -22.642 1.00 94.38 71 THR A O 1
ATOM 574 N N . GLU A 1 72 ? 22.340 -3.076 -22.468 1.00 92.62 72 GLU A N 1
ATOM 575 C CA . GLU A 1 72 ? 21.830 -2.475 -23.691 1.00 92.62 72 GLU A CA 1
ATOM 576 C C . GLU A 1 72 ? 22.069 -3.386 -24.907 1.00 92.62 72 GLU A C 1
ATOM 578 O O . GLU A 1 72 ? 23.172 -3.879 -25.139 1.00 92.62 72 GLU A O 1
ATOM 583 N N . GLY A 1 73 ? 21.010 -3.639 -25.680 1.00 90.75 73 GLY A N 1
ATOM 584 C CA . GLY A 1 73 ? 21.063 -4.525 -26.848 1.00 90.75 73 GLY A CA 1
ATOM 585 C C . GLY A 1 73 ? 21.116 -6.024 -26.526 1.00 90.75 73 GLY A C 1
ATOM 586 O O . GLY A 1 73 ? 21.262 -6.834 -27.440 1.00 90.75 73 GLY A O 1
ATOM 587 N N . THR A 1 74 ? 20.987 -6.416 -25.255 1.00 95.56 74 THR A N 1
ATOM 588 C CA . THR A 1 74 ? 20.901 -7.825 -24.842 1.00 95.56 74 THR A CA 1
ATOM 589 C C . THR A 1 74 ? 19.468 -8.208 -24.453 1.00 95.56 74 THR A C 1
ATOM 591 O O . THR A 1 74 ? 18.703 -7.347 -24.020 1.00 95.56 74 THR A O 1
ATOM 594 N N . PRO A 1 75 ? 19.102 -9.505 -24.476 1.00 96.62 75 PRO A N 1
ATOM 595 C CA . PRO A 1 75 ? 17.809 -9.959 -23.954 1.00 96.62 75 PRO A CA 1
ATOM 596 C C . PRO A 1 75 ? 17.571 -9.611 -22.475 1.00 96.62 75 PRO A C 1
ATOM 598 O O . PRO A 1 75 ? 16.431 -9.570 -22.018 1.00 96.62 75 PRO A O 1
ATOM 601 N N . GLU A 1 76 ? 18.634 -9.370 -21.700 1.00 95.94 76 GLU A N 1
ATOM 602 C CA . GLU A 1 76 ? 18.512 -8.932 -20.310 1.00 95.94 76 GLU A CA 1
ATOM 603 C C . GLU A 1 76 ? 17.945 -7.513 -20.200 1.00 95.94 76 GLU A C 1
ATOM 605 O O . GLU A 1 76 ? 17.162 -7.254 -19.289 1.00 95.94 76 GLU A O 1
ATOM 610 N N . HIS A 1 77 ? 18.263 -6.620 -21.141 1.00 94.50 77 HIS A N 1
ATOM 611 C CA . HIS A 1 77 ? 17.664 -5.287 -21.172 1.00 94.50 77 HIS A CA 1
ATOM 612 C C . HIS A 1 77 ? 16.146 -5.370 -21.312 1.00 94.50 77 HIS A C 1
ATOM 614 O O . HIS A 1 77 ? 15.427 -4.720 -20.556 1.00 94.50 77 HIS A O 1
ATOM 620 N N . ASP A 1 78 ? 15.651 -6.233 -22.200 1.00 93.56 78 ASP A N 1
ATOM 621 C CA . ASP A 1 78 ? 14.211 -6.405 -22.401 1.00 93.56 78 ASP A CA 1
ATOM 622 C C . ASP A 1 78 ? 13.530 -6.992 -21.160 1.00 93.56 78 ASP A C 1
ATOM 624 O O . ASP A 1 78 ? 12.432 -6.569 -20.796 1.00 93.56 78 ASP A O 1
ATOM 628 N N . ARG A 1 79 ? 14.200 -7.909 -20.443 1.00 94.00 79 ARG A N 1
ATOM 629 C CA . ARG A 1 79 ? 13.710 -8.419 -19.150 1.00 94.00 79 ARG A CA 1
ATOM 630 C C . ARG A 1 79 ? 13.632 -7.319 -18.098 1.00 94.00 79 ARG A C 1
ATOM 632 O O . ARG A 1 79 ? 12.607 -7.195 -17.431 1.00 94.00 79 ARG A O 1
ATOM 639 N N . ARG A 1 80 ? 14.680 -6.504 -17.961 1.00 93.38 80 ARG A N 1
ATOM 640 C CA . ARG A 1 80 ? 14.708 -5.384 -17.009 1.00 93.38 80 ARG A CA 1
ATOM 641 C C . ARG A 1 80 ? 13.648 -4.351 -17.337 1.00 93.38 80 ARG A C 1
ATOM 643 O O . ARG A 1 80 ? 12.924 -3.929 -16.441 1.00 93.38 80 ARG A O 1
ATOM 650 N N . LYS A 1 81 ? 13.509 -4.001 -18.615 1.00 90.81 81 LYS A N 1
ATOM 651 C CA . LYS A 1 81 ? 12.466 -3.094 -19.084 1.00 90.81 81 LYS A CA 1
ATOM 652 C C . LYS A 1 81 ? 11.076 -3.645 -18.771 1.00 90.81 81 LYS A C 1
ATOM 654 O O . LYS A 1 81 ? 10.262 -2.930 -18.203 1.00 90.81 81 LYS A O 1
ATOM 659 N N . ALA A 1 82 ? 10.825 -4.926 -19.039 1.00 91.06 82 ALA A N 1
ATOM 660 C CA . ALA A 1 82 ? 9.548 -5.558 -18.713 1.00 91.06 82 ALA A CA 1
ATOM 661 C C . ALA A 1 82 ? 9.243 -5.565 -17.203 1.00 91.06 82 ALA A C 1
ATOM 663 O O . ALA A 1 82 ? 8.085 -5.400 -16.828 1.00 91.06 82 ALA A O 1
ATOM 664 N N . VAL A 1 83 ? 10.250 -5.750 -16.341 1.00 91.69 83 VAL A N 1
ATOM 665 C CA . VAL A 1 83 ? 10.086 -5.642 -14.879 1.00 91.69 83 VAL A CA 1
ATOM 666 C C . VAL A 1 83 ? 9.770 -4.205 -14.478 1.00 91.69 83 VAL A C 1
ATOM 668 O O . VAL A 1 83 ? 8.813 -3.983 -13.744 1.00 91.69 83 VAL A O 1
ATOM 671 N N . TYR A 1 84 ? 10.528 -3.237 -14.995 1.00 89.38 84 TYR A N 1
ATOM 672 C CA . TYR A 1 84 ? 10.325 -1.817 -14.716 1.00 89.38 84 TYR A CA 1
ATOM 673 C C . TYR A 1 84 ? 8.927 -1.351 -15.134 1.00 89.38 84 TYR A C 1
ATOM 675 O O . TYR A 1 84 ? 8.215 -0.734 -14.349 1.00 89.38 84 TYR A O 1
ATOM 683 N N . ASP A 1 85 ? 8.490 -1.713 -16.339 1.00 86.31 85 ASP A N 1
ATOM 684 C CA . ASP A 1 85 ? 7.197 -1.301 -16.886 1.00 86.31 85 ASP A CA 1
ATOM 685 C C . ASP A 1 85 ? 6.006 -1.946 -16.154 1.00 86.31 85 ASP A C 1
ATOM 687 O O . ASP A 1 85 ? 4.898 -1.419 -16.222 1.00 86.31 85 ASP A O 1
ATOM 691 N N . ARG A 1 86 ? 6.209 -3.080 -15.468 1.00 87.75 86 ARG A N 1
ATOM 692 C CA . ARG A 1 86 ? 5.160 -3.835 -14.757 1.00 87.75 86 ARG A CA 1
ATOM 693 C C . ARG A 1 86 ? 5.229 -3.706 -13.238 1.00 87.75 86 ARG A C 1
ATOM 695 O O . ARG A 1 86 ? 4.456 -4.369 -12.550 1.00 87.75 86 ARG A O 1
ATOM 702 N N . ASP A 1 87 ? 6.136 -2.893 -12.708 1.00 87.50 87 ASP A N 1
ATOM 703 C CA . ASP A 1 87 ? 6.280 -2.722 -11.266 1.00 87.50 87 ASP A CA 1
ATOM 704 C C . ASP A 1 87 ? 4.982 -2.134 -10.668 1.00 87.50 87 ASP A C 1
ATOM 706 O O . ASP A 1 87 ? 4.546 -1.054 -11.089 1.00 87.50 87 ASP A O 1
ATOM 710 N N . PRO A 1 88 ? 4.338 -2.800 -9.687 1.00 86.56 88 PRO A N 1
ATOM 711 C CA . PRO A 1 88 ? 3.183 -2.266 -8.969 1.00 86.56 88 PRO A CA 1
ATOM 712 C C . PRO A 1 88 ? 3.423 -0.870 -8.398 1.00 86.56 88 PRO A C 1
ATOM 714 O O . PRO A 1 88 ? 2.516 -0.044 -8.431 1.00 86.56 88 PRO A O 1
ATOM 717 N N . VAL A 1 89 ? 4.649 -0.574 -7.942 1.00 85.06 89 VAL A N 1
ATOM 718 C CA . VAL A 1 89 ? 5.042 0.754 -7.433 1.00 85.06 89 VAL A CA 1
ATOM 719 C C . VAL A 1 89 ? 4.822 1.839 -8.469 1.00 85.06 89 VAL A C 1
ATOM 721 O O . VAL A 1 89 ? 4.559 2.969 -8.087 1.00 85.06 89 VAL A O 1
ATOM 724 N N . ARG A 1 90 ? 4.882 1.504 -9.759 1.00 82.81 90 ARG A N 1
ATOM 725 C CA . ARG A 1 90 ? 4.690 2.451 -10.859 1.00 82.81 90 ARG A CA 1
ATOM 726 C C . ARG A 1 90 ? 3.273 2.408 -11.418 1.00 82.81 90 ARG A C 1
ATOM 728 O O . ARG A 1 90 ? 2.725 3.448 -11.775 1.00 82.81 90 ARG A O 1
ATOM 735 N N . THR A 1 91 ? 2.699 1.209 -11.480 1.00 84.06 91 THR A N 1
ATOM 736 C CA . THR A 1 91 ? 1.466 0.897 -12.220 1.00 84.06 91 THR A CA 1
ATOM 737 C C . THR A 1 91 ? 0.187 0.996 -11.389 1.00 84.06 91 THR A C 1
ATOM 739 O O . THR A 1 91 ? -0.895 1.091 -11.960 1.00 84.06 91 THR A O 1
ATOM 742 N N . MET A 1 92 ? 0.279 0.979 -10.056 1.00 87.81 92 MET A N 1
ATOM 743 C CA . MET A 1 92 ? -0.885 1.016 -9.167 1.00 87.81 92 MET A CA 1
ATOM 744 C C . MET A 1 92 ? -0.934 2.311 -8.362 1.00 87.81 92 MET A C 1
ATOM 746 O O . MET A 1 92 ? 0.082 2.769 -7.839 1.00 87.81 92 MET A O 1
ATOM 750 N N . HIS A 1 93 ? -2.136 2.874 -8.222 1.00 88.69 93 HIS A N 1
ATOM 751 C CA . HIS A 1 93 ? -2.383 3.986 -7.310 1.00 88.69 93 HIS A CA 1
ATOM 752 C C . HIS A 1 93 ? -2.371 3.466 -5.867 1.00 88.69 93 HIS A C 1
ATOM 754 O O . HIS A 1 93 ? -3.144 2.568 -5.510 1.00 88.69 93 HIS A O 1
ATOM 760 N N . LEU A 1 94 ? -1.495 4.018 -5.030 1.00 90.31 94 LEU A N 1
ATOM 761 C CA . LEU A 1 94 ? -1.246 3.555 -3.669 1.00 90.31 94 LEU A CA 1
ATOM 762 C C . LEU A 1 94 ? -2.510 3.621 -2.809 1.00 90.31 94 LEU A C 1
ATOM 764 O O . LEU A 1 94 ? -2.784 2.680 -2.061 1.00 90.31 94 LEU A O 1
ATOM 768 N N . GLY A 1 95 ? -3.295 4.694 -2.937 1.00 91.38 95 GLY A N 1
ATOM 769 C CA . GLY A 1 95 ? -4.548 4.847 -2.194 1.00 91.38 95 GLY A CA 1
ATOM 770 C C . GLY A 1 95 ? -5.545 3.736 -2.523 1.00 91.38 95 GLY A C 1
ATOM 771 O O . GLY A 1 95 ? -6.113 3.124 -1.621 1.00 91.38 95 GLY A O 1
ATOM 772 N N . THR A 1 96 ? -5.669 3.384 -3.805 1.00 91.38 96 THR A N 1
ATOM 773 C CA . THR A 1 96 ? -6.602 2.344 -4.265 1.00 91.38 96 THR A CA 1
ATOM 774 C C . THR A 1 96 ? -6.134 0.958 -3.831 1.00 91.38 96 THR A C 1
ATOM 776 O O . THR A 1 96 ? -6.938 0.126 -3.396 1.00 91.38 96 THR A O 1
ATOM 779 N N . PHE A 1 97 ? -4.821 0.723 -3.860 1.00 93.31 97 PHE A N 1
ATOM 780 C CA . PHE A 1 97 ? -4.221 -0.503 -3.347 1.00 93.31 97 PHE A CA 1
ATOM 781 C C . PHE A 1 97 ? -4.482 -0.678 -1.843 1.00 93.31 97 PHE A C 1
ATOM 783 O O . PHE A 1 97 ? -4.962 -1.725 -1.408 1.00 93.31 97 PHE A O 1
ATOM 790 N N . ILE A 1 98 ? -4.228 0.364 -1.044 1.00 95.44 98 ILE A N 1
ATOM 791 C CA . ILE A 1 98 ? -4.462 0.342 0.406 1.00 95.44 98 ILE A CA 1
ATOM 792 C C . ILE A 1 98 ? -5.954 0.162 0.714 1.00 95.44 98 ILE A C 1
ATOM 794 O O . ILE A 1 98 ? -6.302 -0.706 1.513 1.00 95.44 98 ILE A O 1
ATOM 798 N N . ALA A 1 99 ? -6.842 0.916 0.059 1.00 94.56 99 ALA A N 1
ATOM 799 C CA . ALA A 1 99 ? -8.287 0.828 0.275 1.00 94.56 99 ALA A CA 1
ATOM 800 C C . ALA A 1 99 ? -8.833 -0.579 -0.004 1.00 94.56 99 ALA A C 1
ATOM 802 O O . ALA A 1 99 ? -9.720 -1.068 0.694 1.00 94.56 99 ALA A O 1
ATOM 803 N N . THR A 1 100 ? -8.310 -1.249 -1.031 1.00 95.00 100 THR A N 1
ATOM 804 C CA . THR A 1 100 ? -8.692 -2.629 -1.357 1.00 95.00 100 THR A CA 1
ATOM 805 C C . THR A 1 100 ? -8.279 -3.592 -0.250 1.00 95.00 100 THR A C 1
ATOM 807 O O . THR A 1 100 ? -9.109 -4.355 0.234 1.00 95.00 100 THR A O 1
ATOM 810 N N . HIS A 1 101 ? -7.046 -3.490 0.238 1.00 96.38 101 HIS A N 1
ATOM 811 C CA . HIS A 1 101 ? -6.549 -4.379 1.286 1.00 96.38 101 HIS A CA 1
ATOM 812 C C . HIS A 1 101 ? -7.150 -4.116 2.676 1.00 96.38 101 HIS A C 1
ATOM 814 O O . HIS A 1 101 ? -7.303 -5.054 3.457 1.00 96.38 101 HIS A O 1
ATOM 820 N N . ILE A 1 102 ? -7.556 -2.879 2.990 1.00 95.06 102 ILE A N 1
ATOM 821 C CA . ILE A 1 102 ? -8.342 -2.602 4.205 1.00 95.06 102 ILE A CA 1
ATOM 822 C C . ILE A 1 102 ? -9.709 -3.290 4.122 1.00 95.06 102 ILE A C 1
ATOM 824 O O . ILE A 1 102 ? -10.117 -3.934 5.085 1.00 95.06 102 ILE A O 1
ATOM 828 N N . ARG A 1 103 ? -10.394 -3.210 2.972 1.00 94.94 103 ARG A N 1
ATOM 829 C CA . ARG A 1 103 ? -11.690 -3.880 2.767 1.00 94.94 103 ARG A CA 1
ATOM 830 C C . ARG A 1 103 ? -11.579 -5.400 2.874 1.00 94.94 103 ARG A C 1
ATOM 832 O O . ARG A 1 103 ? -12.459 -6.038 3.439 1.00 94.94 103 ARG A O 1
ATOM 839 N N . GLU A 1 104 ? -10.494 -5.982 2.370 1.00 96.31 104 GLU A N 1
ATOM 840 C CA . GLU A 1 104 ? -10.210 -7.414 2.536 1.00 96.31 104 GLU A CA 1
ATOM 841 C C . GLU A 1 104 ? -10.032 -7.790 4.015 1.00 96.31 104 GLU A C 1
ATOM 843 O O . GLU A 1 104 ? -10.616 -8.773 4.474 1.00 96.31 104 GLU A O 1
ATOM 848 N N . ALA A 1 105 ? -9.294 -6.982 4.783 1.00 96.25 105 ALA A N 1
ATOM 849 C CA . ALA A 1 105 ? -9.116 -7.195 6.219 1.00 96.25 105 ALA A CA 1
ATOM 850 C C . ALA A 1 105 ? -10.441 -7.084 6.992 1.00 96.25 105 ALA A C 1
ATOM 852 O O . ALA A 1 105 ? -10.731 -7.912 7.858 1.00 96.25 105 ALA A O 1
ATOM 853 N N . GLU A 1 106 ? -11.254 -6.080 6.659 1.00 95.38 106 GLU A N 1
ATOM 854 C CA . GLU A 1 106 ? -12.583 -5.868 7.233 1.00 95.38 106 GLU A CA 1
ATOM 855 C C . GLU A 1 106 ? -13.505 -7.062 6.950 1.00 95.38 106 GLU A C 1
ATOM 857 O O . GLU A 1 106 ? -14.147 -7.579 7.865 1.00 95.38 106 GLU A O 1
ATOM 862 N N . ALA A 1 107 ? -13.512 -7.562 5.711 1.00 94.94 107 ALA A N 1
ATOM 863 C CA . ALA A 1 107 ? -14.293 -8.732 5.323 1.00 94.94 107 ALA A CA 1
ATOM 864 C C . ALA A 1 107 ? -13.844 -10.010 6.053 1.00 94.94 107 ALA A C 1
ATOM 866 O O . ALA A 1 107 ? -14.686 -10.819 6.439 1.00 94.94 107 ALA A O 1
ATOM 867 N N . ALA A 1 108 ? -12.538 -10.186 6.280 1.00 93.00 108 ALA A N 1
ATOM 868 C CA . ALA A 1 108 ? -11.995 -11.336 7.006 1.00 93.00 108 ALA A CA 1
ATOM 869 C C . ALA A 1 108 ? -12.335 -11.316 8.509 1.00 93.00 108 ALA A C 1
ATOM 871 O O . ALA A 1 108 ? -12.525 -12.366 9.121 1.00 93.00 108 ALA A O 1
ATOM 872 N N . CYS A 1 109 ? -12.409 -10.125 9.105 1.00 91.12 109 CYS A N 1
ATOM 873 C CA . CYS A 1 109 ? -12.630 -9.927 10.539 1.00 91.12 109 CYS A CA 1
ATOM 874 C C . CYS A 1 109 ? -14.109 -9.759 10.923 1.00 91.12 109 CYS A C 1
ATOM 876 O O . CYS A 1 109 ? -14.485 -10.024 12.067 1.00 91.12 109 CYS A O 1
ATOM 878 N N . GLY A 1 110 ? -14.937 -9.303 9.984 1.00 93.69 110 GLY A N 1
ATOM 879 C CA . GLY A 1 110 ? -16.282 -8.801 10.239 1.00 93.69 110 GLY A CA 1
ATOM 880 C C . GLY A 1 110 ? -16.270 -7.283 10.502 1.00 93.69 110 GLY A C 1
ATOM 881 O O . GLY A 1 110 ? -15.523 -6.841 11.380 1.00 93.69 110 GLY A O 1
ATOM 882 N N . PRO A 1 111 ? -17.115 -6.484 9.816 1.00 92.31 111 PRO A N 1
ATOM 883 C CA . PRO A 1 111 ? -17.126 -5.017 9.918 1.00 92.31 111 PRO A CA 1
ATOM 884 C C . PRO A 1 111 ? -17.252 -4.476 11.346 1.00 92.31 111 PRO A C 1
ATOM 886 O O . PRO A 1 111 ? -16.456 -3.641 11.776 1.00 92.31 111 PRO A O 1
ATOM 889 N N . ASP A 1 112 ? -18.199 -5.009 12.124 1.00 93.38 112 ASP A N 1
ATOM 890 C CA . ASP A 1 112 ? -18.451 -4.549 13.496 1.00 93.38 112 ASP A CA 1
ATOM 891 C C . ASP A 1 112 ? -17.247 -4.798 14.409 1.00 93.38 112 ASP A C 1
ATOM 893 O O . ASP A 1 112 ? -16.871 -3.946 15.218 1.00 93.38 112 ASP A O 1
ATOM 897 N N . MET A 1 113 ? -16.608 -5.963 14.259 1.00 92.12 113 MET A N 1
ATOM 898 C CA . MET A 1 113 ? -15.414 -6.310 15.023 1.00 92.12 113 MET A CA 1
ATOM 899 C C . MET A 1 113 ? -14.240 -5.433 14.595 1.00 92.12 113 MET A C 1
ATOM 901 O O . MET A 1 113 ? -13.548 -4.883 15.453 1.00 92.12 113 MET A O 1
ATOM 905 N N . PHE A 1 114 ? -14.049 -5.256 13.287 1.00 93.69 114 PHE A N 1
ATOM 906 C CA . PHE A 1 114 ? -12.973 -4.443 12.735 1.00 93.69 114 PHE A CA 1
ATOM 907 C C . PHE A 1 114 ? -13.045 -2.998 13.245 1.00 93.69 114 PHE A C 1
ATOM 909 O O . PHE A 1 114 ? -12.050 -2.449 13.736 1.00 93.69 114 PHE A O 1
ATOM 916 N N . GLN A 1 115 ? -14.249 -2.421 13.243 1.00 92.38 115 GLN A N 1
ATOM 917 C CA . GLN A 1 115 ? -14.507 -1.102 13.803 1.00 92.38 115 GLN A CA 1
ATOM 918 C C . GLN A 1 115 ? -14.248 -1.069 15.316 1.00 92.38 115 GLN A C 1
ATOM 920 O O . GLN A 1 115 ? -13.492 -0.224 15.799 1.00 92.38 115 GLN A O 1
ATOM 925 N N . ALA A 1 116 ? -14.851 -1.986 16.077 1.00 92.25 116 ALA A N 1
ATOM 926 C CA . ALA A 1 116 ? -14.805 -1.959 17.536 1.00 92.25 116 ALA A CA 1
ATOM 927 C C . ALA A 1 116 ? -13.413 -2.262 18.109 1.00 92.25 116 ALA A C 1
ATOM 929 O O . ALA A 1 116 ? -13.025 -1.660 19.112 1.00 92.25 116 ALA A O 1
ATOM 930 N N . GLN A 1 117 ? -12.655 -3.179 17.503 1.00 91.56 117 GLN A N 1
ATOM 931 C CA . GLN A 1 117 ? -11.372 -3.638 18.037 1.00 91.56 117 GLN A CA 1
ATOM 932 C C . GLN A 1 117 ? -10.156 -2.908 17.471 1.00 91.56 117 GLN A C 1
ATOM 934 O O . GLN A 1 117 ? -9.142 -2.832 18.180 1.00 91.56 117 GLN A O 1
ATOM 939 N N . TYR A 1 118 ? -10.225 -2.404 16.236 1.00 92.50 118 TYR A N 1
ATOM 940 C CA . TYR A 1 118 ? -9.064 -1.826 15.556 1.00 92.50 118 TYR A CA 1
ATOM 941 C C . TYR A 1 118 ? -9.257 -0.348 15.226 1.00 92.50 118 TYR A C 1
ATOM 943 O O . TYR A 1 118 ? -8.428 0.455 15.647 1.00 92.50 118 TYR A O 1
ATOM 951 N N . LEU A 1 119 ? -10.341 0.042 14.547 1.00 90.69 119 LEU A N 1
ATOM 952 C CA . LEU A 1 119 ? -10.508 1.438 14.113 1.00 90.69 119 LEU A CA 1
ATOM 953 C C . LEU A 1 119 ? -10.887 2.396 15.249 1.00 90.69 119 LEU A C 1
ATOM 955 O O . LEU A 1 119 ? -10.435 3.535 15.250 1.00 90.69 119 LEU A O 1
ATOM 959 N N . SER A 1 120 ? -11.643 1.940 16.252 1.00 89.81 120 SER A N 1
ATOM 960 C CA . SER A 1 120 ? -12.038 2.746 17.422 1.00 89.81 120 SER A CA 1
ATOM 961 C C . SER A 1 120 ? -10.858 3.280 18.244 1.00 89.81 120 SER A C 1
ATOM 963 O O . SER A 1 120 ? -11.013 4.223 19.015 1.00 89.81 120 SER A O 1
ATOM 965 N N . LYS A 1 121 ? -9.682 2.662 18.091 1.00 89.44 121 LYS A N 1
ATOM 966 C CA . LYS A 1 121 ? -8.439 3.030 18.779 1.00 89.44 121 LYS A CA 1
ATOM 967 C C . LYS A 1 121 ? -7.621 4.066 18.013 1.00 89.44 121 LYS A C 1
ATOM 969 O O . LYS A 1 121 ? -6.626 4.546 18.550 1.00 89.44 121 LYS A O 1
ATOM 974 N N . ALA A 1 122 ? -7.982 4.352 16.763 1.00 89.38 122 ALA A N 1
ATOM 975 C CA . ALA A 1 122 ? -7.289 5.337 15.951 1.00 89.38 122 ALA A CA 1
ATOM 976 C C . ALA A 1 122 ? -7.625 6.748 16.429 1.00 89.38 122 ALA A C 1
ATOM 978 O O . ALA A 1 122 ? -8.756 7.032 16.831 1.00 89.38 122 ALA A O 1
ATOM 979 N N . ASP A 1 123 ? -6.640 7.641 16.348 1.00 90.75 123 ASP A N 1
ATOM 980 C CA . ASP A 1 123 ? -6.901 9.064 16.519 1.00 90.75 123 ASP A CA 1
ATOM 981 C C . ASP A 1 123 ? -7.915 9.520 15.446 1.00 90.75 123 ASP A C 1
ATOM 983 O O . ASP A 1 123 ? -7.718 9.225 14.260 1.00 90.75 123 ASP A O 1
ATOM 987 N N . PRO A 1 124 ? -9.003 10.222 15.815 1.00 90.50 124 PRO A N 1
ATOM 988 C CA . PRO A 1 124 ? -10.032 10.633 14.859 1.00 90.50 124 PRO A CA 1
ATOM 989 C C . PRO A 1 124 ? -9.494 11.487 13.704 1.00 90.50 124 PRO A C 1
ATOM 991 O O . PRO A 1 124 ? -10.018 11.425 12.591 1.00 90.50 124 PRO A O 1
ATOM 994 N N . THR A 1 125 ? -8.441 12.268 13.950 1.00 91.19 125 THR A N 1
ATOM 995 C CA . THR A 1 125 ? -7.779 13.104 12.942 1.00 91.19 125 THR A CA 1
ATOM 996 C C . THR A 1 125 ? -7.040 12.236 11.934 1.00 91.19 125 THR A C 1
ATOM 998 O O . THR A 1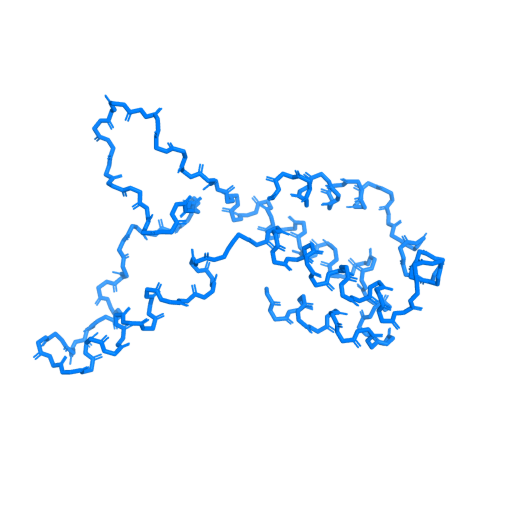 125 ? -7.226 12.407 10.732 1.00 91.19 125 THR A O 1
ATOM 1001 N N . VAL A 1 126 ? -6.257 11.267 12.418 1.00 90.62 126 VAL A N 1
ATOM 1002 C CA . VAL A 1 126 ? -5.532 10.285 11.592 1.00 90.62 126 VAL A CA 1
ATOM 1003 C C . VAL A 1 126 ? -6.514 9.475 10.747 1.00 90.62 126 VAL A C 1
ATOM 1005 O O . VAL A 1 126 ? -6.320 9.316 9.543 1.00 90.62 126 VAL A O 1
ATOM 1008 N N . LEU A 1 127 ? -7.609 9.010 11.353 1.00 90.75 127 LEU A N 1
ATOM 1009 C CA . LEU 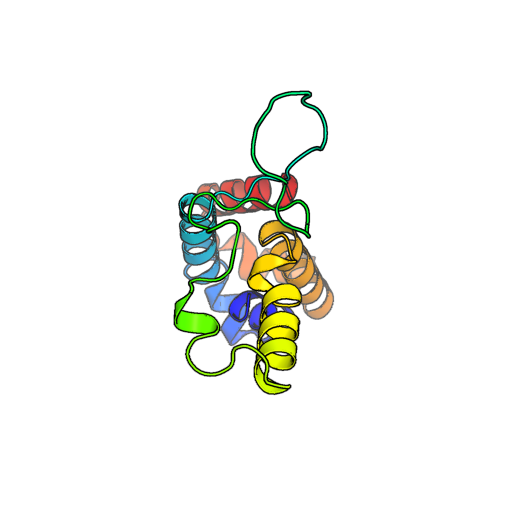A 1 127 ? -8.640 8.248 10.652 1.00 90.75 127 LEU A CA 1
ATOM 1010 C C . LEU A 1 127 ? -9.297 9.080 9.540 1.00 90.75 127 LEU A C 1
ATOM 1012 O O . LEU A 1 127 ? -9.449 8.594 8.421 1.00 90.75 127 LEU A O 1
ATOM 1016 N N . SER A 1 128 ? -9.643 10.336 9.831 1.00 91.31 128 SER A N 1
ATOM 1017 C CA . SER A 1 128 ? -10.220 11.267 8.855 1.00 91.31 128 SER A CA 1
ATOM 1018 C C . SER A 1 128 ? -9.262 11.550 7.694 1.00 91.31 128 SER A C 1
ATOM 1020 O O . SER A 1 128 ? -9.665 11.507 6.532 1.00 91.31 128 SER A O 1
ATOM 1022 N N . GLN A 1 129 ? -7.975 11.765 7.984 1.00 91.19 129 GLN A N 1
ATOM 1023 C CA . GLN A 1 129 ? -6.944 11.974 6.964 1.00 91.19 129 GLN A CA 1
ATOM 1024 C C . GLN A 1 129 ? -6.789 10.750 6.059 1.00 91.19 129 GLN A C 1
ATOM 1026 O O . GLN A 1 129 ? -6.838 10.892 4.838 1.00 91.19 129 GLN A O 1
ATOM 1031 N N . ILE A 1 130 ? -6.687 9.550 6.640 1.00 92.00 130 ILE A N 1
ATOM 1032 C CA . ILE A 1 130 ? -6.647 8.298 5.875 1.00 92.00 130 ILE A CA 1
ATOM 1033 C C . ILE A 1 130 ? -7.893 8.176 4.998 1.00 92.00 130 ILE A C 1
ATOM 1035 O O . ILE A 1 130 ? -7.768 7.977 3.796 1.00 92.00 130 ILE A O 1
ATOM 1039 N N . GLN A 1 131 ? -9.094 8.340 5.555 1.00 91.06 131 GLN A N 1
ATOM 1040 C CA . GLN A 1 131 ? -10.337 8.237 4.784 1.00 91.06 131 GLN A CA 1
ATOM 1041 C C . GLN A 1 131 ? -10.389 9.246 3.630 1.00 91.06 131 GLN A C 1
ATOM 1043 O O . GLN A 1 131 ? -10.818 8.893 2.533 1.00 91.06 131 GLN A O 1
ATOM 1048 N N . ALA A 1 132 ? -9.908 10.472 3.842 1.00 90.25 132 ALA A N 1
ATOM 1049 C CA . ALA A 1 132 ? -9.842 11.494 2.806 1.00 90.25 132 ALA A CA 1
ATOM 1050 C C . ALA A 1 132 ? -8.827 11.169 1.695 1.00 90.25 132 ALA A C 1
ATOM 1052 O O . ALA A 1 132 ? -9.061 11.529 0.542 1.00 90.25 132 ALA A O 1
ATOM 1053 N N . GLU A 1 133 ? -7.697 10.529 2.010 1.00 88.69 133 GLU A N 1
ATOM 1054 C CA . GLU A 1 133 ? -6.753 10.035 0.995 1.00 88.69 133 GLU A CA 1
ATOM 1055 C C . GLU A 1 133 ? -7.330 8.834 0.231 1.00 88.69 133 GLU A C 1
ATOM 1057 O O . GLU A 1 133 ? -7.270 8.789 -0.995 1.00 88.69 133 GLU A O 1
ATOM 1062 N N . LEU A 1 134 ? -7.975 7.892 0.926 1.00 88.94 134 LEU A N 1
ATOM 1063 C CA . LEU A 1 134 ? -8.586 6.721 0.290 1.00 88.94 134 LEU A CA 1
ATOM 1064 C C . LEU A 1 134 ? -9.803 7.078 -0.579 1.00 88.94 134 LEU A C 1
ATOM 1066 O O . LEU A 1 134 ? -10.072 6.381 -1.550 1.00 88.94 134 LEU A O 1
ATOM 1070 N N . ALA A 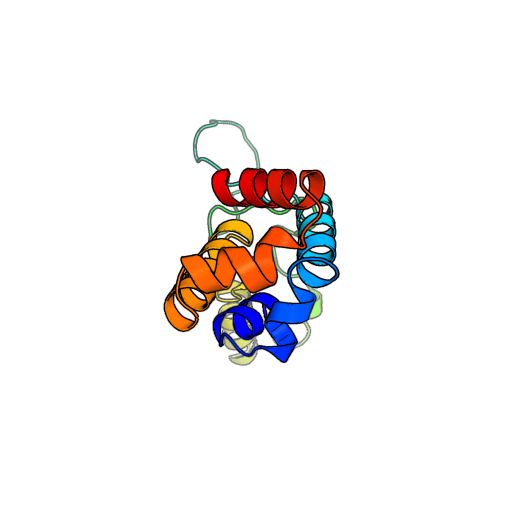1 135 ? -10.526 8.155 -0.264 1.00 86.06 135 ALA A N 1
ATOM 1071 C CA . ALA A 1 135 ? -11.644 8.643 -1.077 1.00 86.06 135 ALA A CA 1
ATOM 1072 C C . ALA A 1 135 ? -11.201 9.411 -2.335 1.00 86.06 135 ALA A C 1
ATOM 1074 O O . ALA A 1 135 ? -12.001 9.590 -3.251 1.00 86.06 135 ALA A O 1
ATOM 1075 N N . ARG A 1 136 ? -9.948 9.884 -2.380 1.00 74.44 136 ARG A N 1
ATOM 1076 C CA . ARG A 1 136 ? -9.349 10.533 -3.560 1.00 74.44 136 ARG A CA 1
ATOM 1077 C C . ARG A 1 136 ? -8.809 9.535 -4.588 1.00 74.44 136 ARG A C 1
ATOM 1079 O O . ARG A 1 136 ? -8.391 9.960 -5.663 1.00 74.44 136 ARG A O 1
ATOM 1086 N N . ALA A 1 137 ? -8.763 8.257 -4.221 1.00 61.56 137 ALA A N 1
ATOM 1087 C CA . ALA A 1 137 ? -8.037 7.211 -4.918 1.00 61.56 137 ALA A CA 1
ATOM 1088 C C . ALA A 1 137 ? -8.783 6.525 -6.061 1.00 61.56 137 ALA A C 1
ATOM 1090 O O . ALA A 1 137 ? -10.032 6.504 -6.047 1.00 61.56 137 ALA A O 1
#

Foldseek 3Di:
DVLLVVLLVLDPVSLQCVQPPVLVVVLVVCVQFVKDQQDPDDPDPDPDAQPQRIDTPPDDSDDDPVQCPPCPPHVVSVVSVVCVSPPCVRNPDPLCSSLVSNVSSCVVQPVVCSCVPRVVSHDPVSVVSSVVSNVVD